Protein AF-A0A527G961-F1 (afdb_monomer_lite)

Secondary structure (DSSP, 8-state):
---HHHHHHHHHHHHHHGGGGT--HHHHHHHHHHHHHHHHHHHHHTT-HHHHHHHHHHHHHS---HHHHHHHHHHHHHHHHHHHHTSPP-------

Sequence (96 aa):
ALNPVRRFLDWRRELRTLTDCNIPLSALKAREGLVALKIARVHYARGDLSTAARFLAVAAAAPKRRSEAWRCLRYRFKLAARRRLSAPPIKLQGAL

Radius of gyration: 17.39 Å; chains: 1; bounding box: 43×30×54 Å

pLDDT: mean 84.14, std 12.7, range [45.97, 96.25]

Structure (mmCIF, N/CA/C/O backbone):
data_AF-A0A527G961-F1
#
_entry.id   AF-A0A527G961-F1
#
loop_
_atom_site.group_PDB
_atom_site.id
_atom_site.type_symbol
_atom_site.label_atom_id
_atom_site.label_alt_id
_atom_site.label_comp_id
_atom_site.label_asym_id
_atom_site.label_entity_id
_atom_site.label_seq_id
_atom_site.pdbx_PDB_ins_code
_atom_site.Cartn_x
_atom_site.Cartn_y
_atom_site.Cartn_z
_atom_site.occupancy
_atom_site.B_iso_or_equiv
_atom_site.auth_seq_id
_atom_site.auth_comp_id
_atom_site.auth_asym_id
_atom_site.auth_atom_id
_atom_site.pdbx_PDB_model_num
ATOM 1 N N . ALA A 1 1 ? -8.606 -7.787 -16.936 1.00 60.75 1 ALA A N 1
ATOM 2 C CA . ALA A 1 1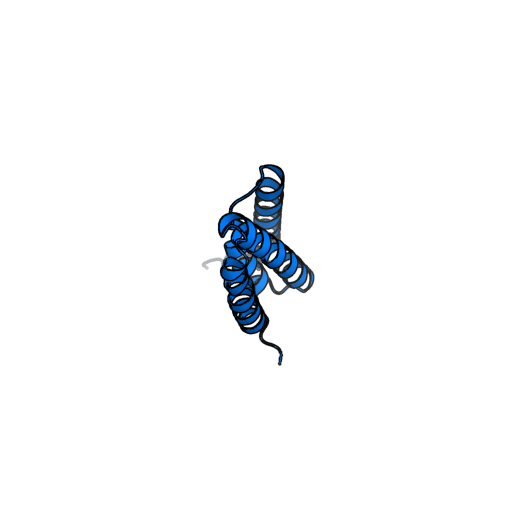 ? -7.355 -7.447 -16.220 1.00 60.75 1 ALA A CA 1
ATOM 3 C C . ALA A 1 1 ? -7.678 -6.958 -14.807 1.00 60.75 1 ALA A C 1
ATOM 5 O O . ALA A 1 1 ? -8.597 -6.164 -14.645 1.00 60.75 1 ALA A O 1
ATOM 6 N N . LEU A 1 2 ? -6.971 -7.437 -13.779 1.00 73.31 2 LEU A N 1
ATOM 7 C CA . LEU A 1 2 ? -7.175 -6.988 -12.395 1.00 73.31 2 LEU A CA 1
ATOM 8 C C . LEU A 1 2 ? -6.566 -5.591 -12.203 1.00 73.31 2 LEU A C 1
ATOM 10 O O . LEU A 1 2 ? -5.364 -5.429 -12.379 1.00 73.31 2 LEU A O 1
ATOM 14 N N . ASN A 1 3 ? -7.374 -4.591 -11.836 1.00 86.38 3 ASN A N 1
ATOM 15 C CA . ASN A 1 3 ? -6.881 -3.247 -11.519 1.00 86.38 3 ASN A CA 1
ATOM 16 C C . ASN A 1 3 ? -6.399 -3.206 -10.050 1.00 86.38 3 ASN A C 1
ATOM 18 O O . ASN A 1 3 ? -7.237 -3.235 -9.140 1.00 86.38 3 ASN A O 1
ATOM 22 N N . PRO A 1 4 ? -5.077 -3.142 -9.788 1.00 84.19 4 PRO A N 1
ATOM 23 C CA . PRO A 1 4 ? -4.529 -3.224 -8.433 1.00 84.19 4 PRO A CA 1
ATOM 24 C C . PRO A 1 4 ? -4.923 -2.025 -7.566 1.00 84.19 4 PRO A C 1
ATOM 26 O O . PRO A 1 4 ? -5.091 -2.171 -6.358 1.00 84.19 4 PRO A O 1
ATOM 29 N N . VAL A 1 5 ? -5.114 -0.849 -8.173 1.00 88.19 5 VAL A N 1
ATOM 30 C CA . VAL A 1 5 ? -5.555 0.356 -7.463 1.00 88.19 5 VAL A CA 1
ATOM 31 C C . VAL A 1 5 ? -6.996 0.188 -6.999 1.00 88.19 5 VAL A C 1
ATOM 33 O O . VAL A 1 5 ? -7.282 0.433 -5.832 1.00 88.19 5 VAL A O 1
ATOM 36 N N . ARG A 1 6 ? -7.888 -0.289 -7.877 1.00 92.12 6 ARG A N 1
ATOM 37 C CA . ARG A 1 6 ? -9.298 -0.518 -7.531 1.00 92.12 6 ARG A CA 1
ATOM 38 C C . ARG A 1 6 ? -9.436 -1.544 -6.407 1.00 92.12 6 ARG A C 1
ATOM 40 O O . ARG A 1 6 ? -9.997 -1.216 -5.373 1.00 92.12 6 ARG A O 1
ATOM 47 N N . ARG A 1 7 ? -8.795 -2.713 -6.541 1.00 92.38 7 ARG A N 1
ATOM 48 C CA . ARG A 1 7 ? -8.793 -3.747 -5.488 1.00 92.38 7 ARG A CA 1
ATOM 49 C C . ARG A 1 7 ? -8.258 -3.241 -4.151 1.00 92.38 7 ARG A C 1
ATOM 51 O O . ARG A 1 7 ? -8.768 -3.623 -3.105 1.00 92.38 7 ARG A O 1
ATOM 58 N N . PHE A 1 8 ? -7.231 -2.394 -4.173 1.00 93.75 8 PHE A N 1
ATOM 59 C CA . PHE A 1 8 ? -6.712 -1.791 -2.952 1.00 93.75 8 PHE A CA 1
ATOM 60 C C . PHE A 1 8 ? -7.698 -0.803 -2.321 1.00 93.75 8 PHE A C 1
ATOM 62 O O . PHE A 1 8 ? -7.801 -0.759 -1.100 1.00 93.75 8 PHE A O 1
ATOM 69 N N . LEU A 1 9 ? -8.416 -0.013 -3.123 1.00 93.62 9 LEU A N 1
ATOM 70 C CA . LEU A 1 9 ? -9.435 0.908 -2.619 1.00 93.62 9 LEU A CA 1
ATOM 71 C C . LEU A 1 9 ? -10.644 0.164 -2.049 1.00 93.62 9 LEU A C 1
ATOM 73 O O . LEU A 1 9 ? -11.121 0.552 -0.986 1.00 93.62 9 LEU A O 1
ATOM 77 N N . ASP A 1 10 ? -11.077 -0.911 -2.708 1.00 95.75 10 ASP A N 1
ATOM 78 C CA . ASP A 1 10 ? -12.150 -1.781 -2.221 1.00 95.75 10 ASP A CA 1
ATOM 79 C C . ASP A 1 10 ? -11.742 -2.399 -0.876 1.00 95.75 10 ASP A C 1
ATOM 81 O O . ASP A 1 10 ? -12.420 -2.217 0.131 1.00 95.75 10 ASP A O 1
ATOM 85 N N . TRP A 1 11 ? -10.547 -2.998 -0.806 1.00 96.25 11 TRP A N 1
ATOM 86 C CA . TRP A 1 11 ? -9.991 -3.511 0.449 1.00 96.25 11 TRP A CA 1
ATOM 87 C C . TRP A 1 11 ? -9.852 -2.432 1.534 1.00 96.25 11 TRP A C 1
ATOM 89 O O . TRP A 1 11 ? -10.143 -2.689 2.697 1.00 96.25 11 TRP A O 1
ATOM 99 N N . ARG A 1 12 ? -9.415 -1.215 1.185 1.00 95.19 12 ARG A N 1
ATOM 100 C CA . ARG A 1 12 ? -9.298 -0.097 2.136 1.00 95.19 12 ARG A CA 1
ATOM 101 C C . ARG A 1 12 ? -10.667 0.312 2.684 1.00 95.19 12 ARG A C 1
ATOM 103 O O . ARG A 1 12 ? -10.741 0.721 3.840 1.00 95.19 12 ARG A O 1
ATOM 110 N N . ARG A 1 13 ? -11.725 0.249 1.870 1.00 95.06 13 ARG A N 1
ATOM 111 C CA . ARG A 1 13 ? -13.097 0.527 2.310 1.00 95.06 13 ARG A CA 1
ATOM 112 C C . ARG A 1 13 ? -13.534 -0.503 3.348 1.00 95.06 13 ARG A C 1
ATOM 114 O O . ARG A 1 13 ? -13.926 -0.094 4.432 1.00 95.06 13 ARG A O 1
ATOM 121 N N . GLU A 1 14 ? -13.335 -1.788 3.066 1.00 96.00 14 GLU A N 1
ATOM 122 C CA . GLU A 1 14 ? -13.608 -2.871 4.024 1.00 96.00 14 GLU A CA 1
ATOM 123 C C . GLU A 1 14 ? -12.742 -2.768 5.285 1.00 96.00 14 GLU A C 1
ATOM 125 O O . GLU A 1 14 ? -13.209 -2.975 6.393 1.00 96.00 14 GLU A O 1
ATOM 130 N N . LEU A 1 15 ? -11.475 -2.363 5.169 1.00 94.75 15 LEU A N 1
ATOM 131 C CA . LEU A 1 15 ? -10.617 -2.165 6.340 1.00 94.75 15 LEU A CA 1
ATOM 132 C C . LEU A 1 15 ? -11.184 -1.105 7.295 1.00 94.75 15 LEU A C 1
ATOM 134 O O . LEU A 1 15 ? -10.967 -1.192 8.501 1.00 94.75 15 LEU A O 1
ATOM 138 N N . ARG A 1 16 ? -11.867 -0.086 6.762 1.00 92.88 16 ARG A N 1
ATOM 139 C CA . ARG A 1 16 ? -12.437 0.995 7.569 1.00 92.88 16 ARG A CA 1
ATOM 140 C C . ARG A 1 16 ? -13.693 0.577 8.316 1.00 92.88 16 ARG A C 1
ATOM 142 O O . ARG A 1 16 ? -13.928 1.182 9.345 1.00 92.88 16 ARG A O 1
ATOM 149 N N . THR A 1 17 ? -14.436 -0.442 7.882 1.00 95.38 17 THR A N 1
ATOM 150 C CA . THR A 1 17 ? -15.609 -0.929 8.637 1.00 95.38 17 THR A CA 1
ATOM 151 C C . THR A 1 17 ? -15.202 -1.537 9.980 1.00 95.38 17 THR A C 1
ATOM 153 O O . THR A 1 17 ? -15.966 -1.525 10.934 1.00 95.38 17 THR A O 1
ATOM 156 N N . LEU A 1 18 ? -13.940 -1.955 10.128 1.00 93.88 18 LEU A N 1
ATOM 157 C CA . LEU A 1 18 ? -13.403 -2.425 11.407 1.00 93.88 18 LEU A CA 1
ATOM 158 C C . LEU A 1 18 ? -13.340 -1.344 12.501 1.00 93.88 18 LEU A C 1
ATOM 160 O O . LEU A 1 18 ? -13.070 -1.680 13.656 1.00 93.88 18 LEU A O 1
ATOM 164 N N . THR A 1 19 ? -13.579 -0.064 12.186 1.00 93.62 19 THR A N 1
ATOM 165 C CA . THR A 1 19 ? -13.802 0.950 13.230 1.00 93.62 19 THR A CA 1
ATOM 166 C C . THR A 1 19 ? -15.021 0.626 14.082 1.00 93.62 19 THR A C 1
ATOM 168 O O . THR A 1 19 ? -15.007 0.923 15.272 1.00 93.62 19 THR A O 1
ATOM 171 N N . ASP A 1 20 ? -16.020 -0.045 13.506 1.00 94.69 20 ASP A N 1
ATOM 172 C CA . ASP A 1 20 ? -17.248 -0.450 14.195 1.00 94.69 20 ASP A CA 1
ATOM 173 C C . ASP A 1 20 ? -16.953 -1.515 15.267 1.00 94.69 20 ASP A C 1
ATOM 175 O O . ASP A 1 20 ? -17.687 -1.665 16.238 1.00 94.69 20 ASP A O 1
ATOM 179 N N . CYS A 1 21 ? -15.813 -2.205 15.149 1.00 93.69 21 CYS A N 1
ATOM 180 C CA . CYS A 1 21 ? -15.285 -3.137 16.146 1.00 93.69 21 CYS A CA 1
ATOM 181 C C . CYS A 1 21 ? -14.366 -2.461 17.185 1.00 93.69 21 CYS A C 1
ATOM 183 O O . CYS A 1 21 ? -13.528 -3.135 17.785 1.00 93.69 21 CYS A O 1
ATOM 185 N N . ASN A 1 22 ? -14.457 -1.139 17.374 1.00 92.44 22 ASN A N 1
ATOM 186 C CA . ASN A 1 22 ? -13.593 -0.348 18.264 1.00 92.44 22 ASN A CA 1
ATOM 187 C C . ASN A 1 22 ? -12.087 -0.413 17.936 1.00 92.44 22 ASN A C 1
ATOM 189 O O . ASN A 1 22 ? -11.242 -0.124 18.788 1.00 92.44 22 ASN A O 1
ATOM 193 N N . ILE A 1 23 ? -11.708 -0.743 16.696 1.00 92.19 23 ILE A N 1
ATOM 194 C CA . ILE A 1 23 ? -10.300 -0.679 16.286 1.00 92.19 23 ILE A CA 1
ATOM 195 C C . ILE A 1 23 ? -9.920 0.784 16.003 1.00 92.19 23 ILE A C 1
ATOM 197 O O . ILE A 1 23 ? -10.557 1.434 15.169 1.00 92.19 23 ILE A O 1
ATOM 201 N N . PRO A 1 24 ? -8.844 1.320 16.615 1.00 91.81 24 PRO A N 1
ATOM 202 C CA . PRO A 1 24 ? -8.445 2.704 16.399 1.00 91.81 24 PRO A CA 1
ATOM 203 C C . PRO A 1 24 ? -8.132 3.004 14.930 1.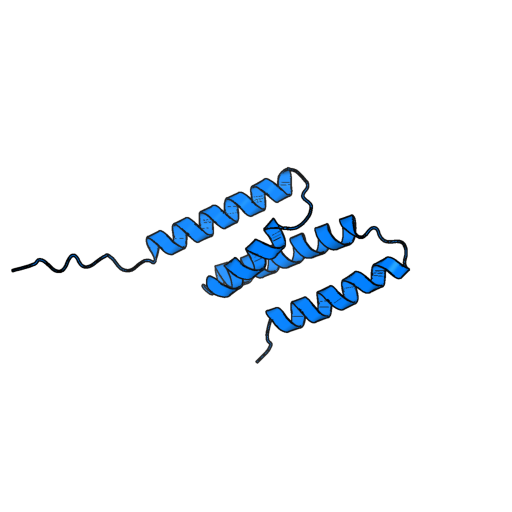00 91.81 24 PRO A C 1
ATOM 205 O O . PRO A 1 24 ? -7.332 2.314 14.289 1.00 91.81 24 PRO A O 1
ATOM 208 N N . LEU A 1 25 ? -8.663 4.117 14.414 1.00 90.44 25 LEU A N 1
ATOM 209 C CA . LEU A 1 25 ? -8.409 4.572 13.041 1.00 90.44 25 LEU A CA 1
ATOM 210 C C . LEU A 1 25 ? -6.907 4.733 12.739 1.00 90.44 25 LEU A C 1
ATOM 212 O O . LEU A 1 25 ? -6.462 4.498 11.614 1.00 90.44 25 LEU A O 1
ATOM 216 N N . SER A 1 26 ? -6.106 5.114 13.736 1.00 88.56 26 SER A N 1
ATOM 217 C CA . SER A 1 26 ? -4.647 5.215 13.623 1.00 88.56 26 SER A CA 1
ATOM 218 C C . SER A 1 26 ? -3.985 3.861 13.335 1.00 88.56 26 SER A C 1
ATOM 220 O O . SER A 1 26 ? -3.089 3.791 12.489 1.00 88.56 26 SER A O 1
ATOM 222 N N . ALA A 1 27 ? -4.459 2.780 13.962 1.00 90.44 27 ALA A N 1
ATOM 223 C CA . ALA A 1 27 ? -3.984 1.419 13.726 1.00 90.44 27 ALA A CA 1
ATOM 224 C C . ALA A 1 27 ? -4.367 0.929 12.320 1.00 90.44 27 ALA A C 1
ATOM 226 O O . ALA A 1 27 ? -3.533 0.357 11.611 1.00 90.44 27 ALA A O 1
ATOM 227 N N . LEU A 1 28 ? -5.588 1.233 11.870 1.00 93.06 28 LEU A N 1
ATOM 228 C CA . LEU A 1 28 ? -6.045 0.918 10.512 1.00 93.06 28 LEU A CA 1
ATOM 229 C C . LEU A 1 28 ? -5.228 1.672 9.450 1.00 93.06 28 LEU A C 1
ATOM 231 O O . LEU A 1 28 ? -4.765 1.065 8.484 1.00 93.06 28 LEU A O 1
ATOM 235 N N . LYS A 1 29 ? -4.945 2.967 9.657 1.00 90.69 29 LYS A N 1
ATOM 236 C CA . LYS A 1 29 ? -4.068 3.758 8.770 1.00 90.69 29 LYS A CA 1
ATOM 237 C C . LYS A 1 29 ? -2.629 3.231 8.737 1.00 90.69 29 LYS A C 1
ATOM 239 O O . LYS A 1 29 ? -2.008 3.228 7.675 1.00 90.69 29 LYS A O 1
ATOM 244 N N . ALA A 1 30 ? -2.093 2.754 9.861 1.00 90.31 30 ALA A N 1
ATOM 245 C CA . ALA A 1 30 ? -0.781 2.104 9.883 1.00 90.31 30 ALA A CA 1
ATOM 246 C C . ALA A 1 30 ? -0.790 0.797 9.065 1.00 90.31 30 ALA A C 1
ATOM 248 O O . ALA A 1 30 ? 0.106 0.552 8.249 1.00 90.31 30 ALA A O 1
ATOM 249 N N . ARG A 1 31 ? -1.846 -0.019 9.205 1.00 93.31 31 ARG A N 1
ATOM 250 C CA . ARG A 1 31 ? -2.021 -1.256 8.429 1.00 93.31 31 ARG A CA 1
ATOM 251 C C . ARG A 1 31 ? -2.141 -0.988 6.931 1.00 93.31 31 ARG A C 1
ATOM 253 O O . ARG A 1 31 ? -1.524 -1.693 6.132 1.00 93.31 31 ARG A O 1
ATOM 260 N N . GLU A 1 32 ? -2.885 0.045 6.560 1.00 94.56 32 GLU A N 1
ATOM 261 C CA . GLU A 1 32 ? -2.996 0.537 5.190 1.00 94.56 32 GLU A CA 1
ATOM 262 C C . GLU A 1 32 ? -1.616 0.873 4.601 1.00 94.56 32 GLU A C 1
ATOM 264 O O . GLU A 1 32 ? -1.272 0.399 3.515 1.00 94.56 32 GLU A O 1
ATOM 269 N N . GLY A 1 33 ? -0.791 1.618 5.345 1.00 92.50 33 GLY A N 1
ATOM 270 C CA . GLY A 1 33 ? 0.566 1.973 4.931 1.00 92.50 33 GLY A CA 1
ATOM 271 C C . GLY A 1 33 ? 1.476 0.762 4.713 1.00 92.50 33 GLY A C 1
ATOM 272 O O . GLY A 1 33 ? 2.215 0.708 3.727 1.00 92.50 33 GLY A O 1
ATOM 273 N N . LEU A 1 34 ? 1.385 -0.249 5.581 1.00 91.75 34 LEU A N 1
ATOM 274 C CA . LEU A 1 34 ? 2.139 -1.500 5.449 1.00 91.75 34 LEU A CA 1
ATOM 275 C C . LEU A 1 34 ? 1.769 -2.283 4.187 1.00 91.75 34 LEU A C 1
ATOM 277 O O . LEU A 1 34 ? 2.654 -2.788 3.488 1.00 91.75 34 LEU A O 1
ATOM 281 N N . VAL A 1 35 ? 0.476 -2.393 3.886 1.00 94.75 35 VAL A N 1
ATOM 282 C CA . VAL A 1 35 ? -0.000 -3.084 2.680 1.00 94.75 35 VAL A CA 1
ATOM 283 C C . VAL A 1 35 ? 0.406 -2.309 1.430 1.00 94.75 35 VAL A C 1
ATOM 285 O O . VAL A 1 35 ? 0.970 -2.902 0.509 1.00 94.75 35 VAL A O 1
ATOM 288 N N . ALA A 1 36 ? 0.238 -0.984 1.425 1.00 94.75 36 ALA A N 1
ATOM 289 C CA . ALA A 1 36 ? 0.674 -0.131 0.324 1.00 94.75 36 ALA A CA 1
ATOM 290 C C . ALA A 1 36 ? 2.184 -0.259 0.061 1.00 94.75 36 ALA A C 1
ATOM 292 O O . ALA A 1 36 ? 2.605 -0.410 -1.086 1.00 94.75 36 ALA A O 1
ATOM 293 N N . LEU A 1 37 ? 3.011 -0.307 1.112 1.00 93.50 37 LEU A N 1
ATOM 294 C CA . LEU A 1 37 ? 4.452 -0.522 0.971 1.00 93.50 37 LEU A CA 1
ATOM 295 C C . LEU A 1 37 ? 4.768 -1.889 0.348 1.00 93.50 37 LEU A C 1
ATOM 297 O O . LEU A 1 37 ? 5.642 -1.979 -0.514 1.00 93.50 37 LEU A O 1
ATOM 301 N N . LYS A 1 38 ? 4.075 -2.959 0.753 1.00 94.00 38 LYS A N 1
ATOM 302 C CA . LYS A 1 38 ? 4.264 -4.295 0.163 1.00 94.00 38 LYS A CA 1
ATOM 303 C C . LYS A 1 38 ? 3.904 -4.308 -1.325 1.00 94.00 38 LYS A C 1
ATOM 305 O O . LYS A 1 38 ? 4.694 -4.811 -2.121 1.00 94.00 38 LYS A O 1
ATOM 310 N N . ILE A 1 39 ? 2.780 -3.702 -1.707 1.00 94.25 39 ILE A N 1
ATOM 311 C CA . ILE A 1 39 ? 2.359 -3.597 -3.112 1.00 94.25 39 ILE A CA 1
ATOM 312 C C . ILE A 1 39 ? 3.387 -2.795 -3.920 1.00 94.25 39 ILE A C 1
ATOM 314 O O . ILE A 1 39 ? 3.827 -3.248 -4.979 1.00 94.25 39 ILE A O 1
ATOM 318 N N . ALA A 1 40 ? 3.853 -1.658 -3.393 1.00 93.38 40 ALA A N 1
ATOM 319 C CA . ALA A 1 40 ? 4.876 -0.843 -4.043 1.00 93.38 40 ALA A CA 1
ATOM 320 C C . ALA A 1 40 ? 6.152 -1.646 -4.353 1.00 93.38 40 ALA A C 1
ATOM 322 O O . ALA A 1 40 ? 6.725 -1.505 -5.433 1.00 93.38 40 ALA A O 1
ATOM 323 N N . ARG A 1 41 ? 6.580 -2.533 -3.441 1.00 92.88 41 ARG A N 1
ATOM 324 C CA . ARG A 1 41 ? 7.753 -3.404 -3.643 1.00 92.88 41 ARG A CA 1
ATOM 325 C C . ARG A 1 41 ? 7.558 -4.393 -4.789 1.00 92.88 41 ARG A C 1
ATOM 327 O O . ARG A 1 41 ? 8.495 -4.593 -5.558 1.00 92.88 41 ARG A O 1
ATOM 334 N N . VAL A 1 42 ? 6.369 -4.984 -4.909 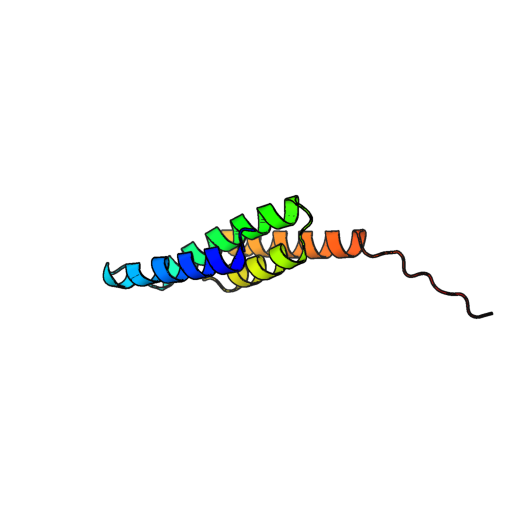1.00 94.81 42 VAL A N 1
ATOM 335 C CA . VAL A 1 42 ? 6.043 -5.926 -5.991 1.00 94.81 42 VAL A CA 1
ATOM 336 C C . VAL A 1 42 ? 6.073 -5.218 -7.346 1.00 94.81 42 VAL A C 1
ATOM 338 O O . VAL A 1 42 ? 6.744 -5.690 -8.261 1.00 94.81 42 VAL A O 1
ATOM 341 N N . HIS A 1 43 ? 5.425 -4.056 -7.471 1.00 92.19 43 HIS A N 1
ATOM 342 C CA . HIS A 1 43 ? 5.428 -3.294 -8.728 1.00 92.19 43 HIS A CA 1
ATOM 343 C C . HIS A 1 43 ? 6.820 -2.759 -9.084 1.00 92.19 43 HIS A C 1
ATOM 345 O O . HIS A 1 43 ? 7.218 -2.813 -10.244 1.00 92.19 43 HIS A O 1
ATOM 351 N N . TYR A 1 44 ? 7.615 -2.350 -8.091 1.00 91.56 44 TYR A N 1
ATOM 352 C CA . TYR A 1 44 ? 9.010 -1.974 -8.314 1.00 91.56 44 TYR A CA 1
ATOM 353 C C . TYR A 1 44 ? 9.845 -3.137 -8.869 1.00 91.56 44 TYR A C 1
ATOM 355 O O . TYR A 1 44 ? 10.624 -2.944 -9.802 1.00 91.56 44 TYR A O 1
ATOM 363 N N . ALA A 1 45 ? 9.698 -4.344 -8.309 1.00 91.94 45 ALA A N 1
ATOM 364 C CA . ALA A 1 45 ? 10.410 -5.529 -8.789 1.00 91.94 45 ALA A CA 1
ATOM 365 C C . ALA A 1 45 ? 10.025 -5.876 -10.237 1.00 91.94 45 ALA A C 1
ATOM 367 O O . ALA A 1 45 ? 10.897 -6.214 -11.030 1.00 91.94 45 ALA A O 1
ATOM 368 N N . ARG A 1 46 ? 8.749 -5.688 -10.597 1.00 91.62 46 ARG A N 1
ATOM 369 C CA . ARG A 1 46 ? 8.212 -5.884 -11.955 1.00 91.62 46 ARG A CA 1
ATOM 370 C C . ARG A 1 46 ? 8.576 -4.778 -12.955 1.00 91.62 46 ARG A C 1
ATOM 372 O O . ARG A 1 46 ? 8.239 -4.901 -14.123 1.00 91.62 46 ARG A O 1
ATOM 379 N N . GLY A 1 47 ? 9.218 -3.693 -12.514 1.00 89.44 47 GLY A N 1
ATOM 380 C CA . GLY A 1 47 ? 9.561 -2.552 -13.373 1.00 89.44 47 GLY A CA 1
ATOM 381 C C . GLY A 1 47 ? 8.428 -1.541 -13.591 1.00 89.44 47 GLY A C 1
ATOM 382 O O . GLY A 1 47 ? 8.650 -0.510 -14.217 1.00 89.44 47 GLY A O 1
ATOM 383 N N . ASP A 1 48 ? 7.245 -1.760 -13.012 1.00 92.62 48 ASP A N 1
ATOM 384 C CA . ASP A 1 48 ? 6.135 -0.803 -13.031 1.00 92.62 48 ASP A CA 1
ATOM 385 C C . ASP A 1 48 ? 6.368 0.307 -11.990 1.00 92.62 48 ASP A C 1
ATOM 387 O O . ASP A 1 48 ? 5.831 0.319 -10.874 1.00 92.62 48 ASP A O 1
ATOM 391 N N . LEU A 1 49 ? 7.244 1.247 -12.350 1.00 90.94 49 LEU A N 1
ATOM 392 C CA . LEU A 1 49 ? 7.676 2.332 -11.466 1.00 90.94 49 LEU A CA 1
ATOM 393 C C . LEU A 1 49 ? 6.579 3.378 -11.217 1.00 90.94 49 LEU A C 1
ATOM 395 O O . LEU A 1 49 ? 6.657 4.106 -10.223 1.00 90.94 49 LEU A O 1
ATOM 399 N N . SER A 1 50 ? 5.580 3.472 -12.100 1.00 91.19 50 SER A N 1
ATOM 400 C CA . SER A 1 50 ? 4.451 4.397 -11.956 1.00 91.19 50 SER A CA 1
ATOM 401 C C . SER A 1 50 ? 3.530 3.936 -10.830 1.00 91.19 50 SER A C 1
ATOM 403 O O . SER A 1 50 ? 3.323 4.657 -9.846 1.00 91.19 50 SER A O 1
ATOM 405 N N . THR A 1 51 ? 3.070 2.684 -10.893 1.00 91.31 51 THR A N 1
ATOM 406 C CA . THR A 1 51 ? 2.219 2.105 -9.849 1.00 91.31 51 THR A CA 1
ATOM 407 C C . THR A 1 51 ? 2.975 1.990 -8.529 1.00 91.31 51 THR A C 1
ATOM 409 O O . THR A 1 51 ? 2.430 2.336 -7.478 1.00 91.31 51 THR A O 1
ATOM 412 N N . ALA A 1 52 ? 4.258 1.606 -8.562 1.00 93.00 52 ALA A N 1
ATOM 413 C CA . ALA A 1 52 ? 5.096 1.563 -7.365 1.00 93.00 52 ALA A CA 1
ATOM 414 C C . ALA A 1 52 ? 5.162 2.921 -6.645 1.00 93.00 52 ALA A C 1
A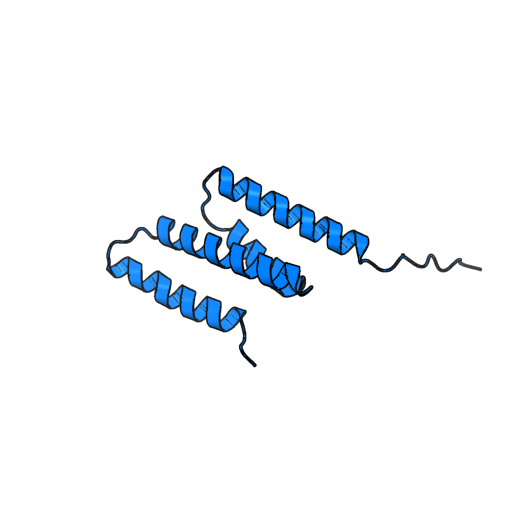TOM 416 O O . ALA A 1 52 ? 5.046 2.973 -5.420 1.00 93.00 52 ALA A O 1
ATOM 417 N N . ALA A 1 53 ? 5.304 4.024 -7.387 1.00 92.19 53 ALA A N 1
ATOM 418 C CA . ALA A 1 53 ? 5.364 5.364 -6.809 1.00 92.19 53 ALA A CA 1
ATOM 419 C C . ALA A 1 53 ? 4.034 5.795 -6.172 1.00 92.19 53 ALA A C 1
ATOM 421 O O . ALA A 1 53 ? 4.044 6.345 -5.071 1.00 92.19 53 ALA A O 1
ATOM 422 N N . ARG A 1 54 ? 2.894 5.495 -6.811 1.00 93.00 54 ARG A N 1
ATOM 423 C CA . ARG A 1 54 ? 1.558 5.796 -6.260 1.00 93.00 54 ARG A CA 1
ATOM 424 C C . ARG A 1 54 ? 1.327 5.094 -4.921 1.00 93.00 54 ARG A C 1
ATOM 426 O O . ARG A 1 54 ? 0.925 5.732 -3.951 1.00 93.00 54 ARG A O 1
ATOM 433 N N . PHE A 1 55 ? 1.638 3.802 -4.838 1.00 94.38 55 PHE A N 1
ATOM 434 C CA . PHE A 1 55 ? 1.509 3.048 -3.588 1.00 94.38 55 P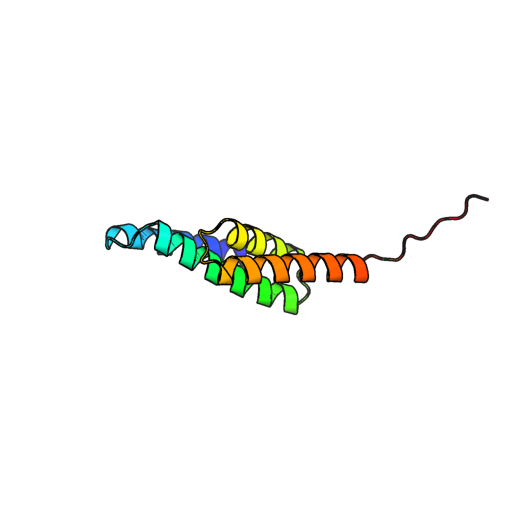HE A CA 1
ATOM 435 C C . PHE A 1 55 ? 2.525 3.476 -2.525 1.00 94.38 55 PHE A C 1
ATOM 437 O O . PHE A 1 55 ? 2.207 3.496 -1.336 1.00 94.38 55 PHE A O 1
ATOM 444 N N . LEU A 1 56 ? 3.729 3.884 -2.929 1.00 92.69 56 LEU A N 1
ATOM 445 C CA . LEU A 1 56 ? 4.713 4.417 -1.992 1.00 92.69 56 LEU A CA 1
ATOM 446 C C . LEU A 1 56 ? 4.278 5.762 -1.395 1.00 92.69 56 LEU A C 1
ATOM 448 O O . LEU A 1 56 ? 4.561 6.011 -0.226 1.00 92.69 56 LEU A O 1
ATOM 452 N N . ALA A 1 57 ? 3.570 6.606 -2.151 1.00 91.94 57 ALA A N 1
ATOM 453 C CA . ALA A 1 57 ? 2.991 7.843 -1.626 1.00 91.94 57 ALA A CA 1
ATOM 454 C C . ALA A 1 57 ? 1.944 7.557 -0.537 1.00 91.94 57 ALA A C 1
ATOM 456 O O . ALA A 1 57 ? 1.984 8.173 0.525 1.00 91.94 57 ALA A O 1
ATOM 457 N N . VAL A 1 58 ? 1.081 6.557 -0.750 1.00 91.31 58 VAL A N 1
ATOM 458 C CA . VAL A 1 58 ? 0.129 6.085 0.271 1.00 91.31 58 VAL A CA 1
ATOM 459 C C . VAL A 1 58 ? 0.861 5.594 1.523 1.00 91.31 58 VAL A C 1
ATOM 461 O O . VAL A 1 58 ? 0.556 6.033 2.629 1.00 91.31 58 VAL A O 1
ATOM 464 N N . ALA A 1 59 ? 1.877 4.741 1.362 1.00 91.75 59 ALA A N 1
ATOM 465 C CA . ALA A 1 59 ? 2.688 4.265 2.483 1.00 91.75 59 ALA A CA 1
ATOM 466 C C . ALA A 1 59 ? 3.397 5.411 3.229 1.00 91.75 59 ALA A C 1
ATOM 468 O O . ALA A 1 59 ? 3.521 5.393 4.453 1.00 91.75 59 ALA A O 1
ATOM 469 N N . ALA A 1 60 ? 3.838 6.438 2.501 1.00 87.50 60 ALA A N 1
ATOM 470 C CA . ALA A 1 60 ? 4.483 7.614 3.066 1.00 87.50 60 ALA A CA 1
ATOM 471 C C . ALA A 1 60 ? 3.511 8.557 3.794 1.00 87.50 60 ALA A C 1
ATOM 473 O O . ALA A 1 60 ? 3.974 9.331 4.626 1.00 87.50 60 ALA A O 1
ATOM 474 N N . ALA A 1 61 ? 2.205 8.491 3.541 1.00 88.25 61 ALA A N 1
ATOM 475 C CA . ALA A 1 61 ? 1.202 9.286 4.253 1.00 88.25 61 ALA A CA 1
ATOM 476 C C . ALA A 1 61 ? 0.715 8.620 5.555 1.00 88.25 61 ALA A C 1
ATOM 478 O O . ALA A 1 61 ? 0.154 9.292 6.418 1.00 88.25 61 ALA A O 1
ATOM 479 N N . ALA A 1 62 ? 0.938 7.313 5.723 1.00 87.75 62 ALA A N 1
ATOM 480 C CA . ALA A 1 62 ? 0.508 6.588 6.915 1.00 87.75 62 ALA A CA 1
ATOM 481 C C . ALA A 1 62 ? 1.276 7.026 8.187 1.00 87.75 62 ALA A C 1
ATOM 483 O O . ALA A 1 62 ? 2.452 7.412 8.081 1.00 87.75 62 ALA A O 1
ATOM 484 N N . PRO A 1 63 ? 0.650 6.936 9.383 1.00 77.00 63 PRO A N 1
ATOM 485 C CA . PRO A 1 63 ? 1.331 7.056 10.674 1.00 77.00 63 PRO A CA 1
ATOM 486 C C . PRO A 1 63 ? 2.424 5.988 10.784 1.00 77.00 63 PRO A C 1
ATOM 488 O O . PRO A 1 63 ? 2.184 4.842 10.408 1.00 77.00 63 PRO A O 1
ATOM 491 N N . LYS A 1 64 ? 3.622 6.347 11.264 1.00 72.00 64 LYS A N 1
ATOM 492 C CA . LYS A 1 64 ? 4.791 5.447 11.228 1.00 72.00 64 LYS A CA 1
ATOM 493 C C . LYS A 1 64 ? 5.437 5.295 12.586 1.00 72.00 64 LYS A C 1
ATOM 495 O O . LYS A 1 64 ? 5.681 6.284 13.276 1.00 72.00 64 LYS A O 1
ATOM 500 N N . ARG A 1 65 ? 5.871 4.074 12.890 1.00 68.38 65 ARG A N 1
ATOM 501 C CA . ARG A 1 65 ? 6.982 3.865 13.825 1.00 68.38 65 ARG A CA 1
ATOM 502 C C . ARG A 1 65 ? 8.298 4.245 13.131 1.00 68.38 65 ARG A C 1
ATOM 504 O O . ARG A 1 65 ? 8.416 4.132 11.910 1.00 68.38 65 ARG A O 1
ATOM 511 N N . ARG A 1 66 ? 9.311 4.694 13.885 1.00 68.44 66 ARG A N 1
ATOM 512 C CA . ARG A 1 66 ? 10.598 5.194 13.334 1.00 68.44 66 ARG A CA 1
ATOM 513 C C . ARG A 1 66 ? 11.237 4.239 12.305 1.00 68.44 66 ARG A C 1
ATOM 515 O O . ARG A 1 66 ? 11.743 4.681 11.275 1.00 68.44 66 ARG A O 1
ATOM 522 N N . SER A 1 67 ? 11.133 2.928 12.525 1.00 69.25 67 SER A N 1
ATOM 523 C CA . SER A 1 67 ? 11.636 1.885 11.617 1.00 69.25 67 SER A CA 1
ATOM 524 C C . SER A 1 67 ? 10.913 1.823 10.258 1.00 69.25 67 SER A C 1
ATOM 526 O O . SER A 1 67 ? 11.523 1.496 9.237 1.00 69.25 67 SER A O 1
ATOM 528 N N . GLU A 1 68 ? 9.627 2.166 10.199 1.00 68.06 68 GLU A N 1
ATOM 529 C CA . GLU A 1 68 ? 8.833 2.189 8.964 1.00 68.06 68 GLU A CA 1
ATOM 530 C C . GLU A 1 68 ? 9.115 3.440 8.126 1.00 68.06 68 GLU A C 1
ATOM 532 O O . GLU A 1 68 ? 9.136 3.370 6.892 1.00 68.06 68 GLU A O 1
ATOM 537 N N . ALA A 1 69 ? 9.409 4.567 8.783 1.00 74.56 69 ALA A N 1
ATOM 538 C CA . ALA A 1 69 ? 9.837 5.797 8.120 1.00 74.56 69 ALA A CA 1
ATOM 539 C C . ALA A 1 69 ? 11.138 5.582 7.331 1.00 74.56 69 ALA A C 1
ATOM 541 O O . ALA A 1 69 ? 11.208 5.929 6.149 1.00 74.56 69 ALA A O 1
ATOM 542 N N . TRP A 1 70 ? 12.121 4.904 7.935 1.00 76.88 70 TRP A N 1
ATOM 543 C CA . TRP A 1 70 ? 13.383 4.571 7.270 1.00 76.88 70 TRP A CA 1
ATOM 544 C C . TRP A 1 70 ? 13.185 3.639 6.066 1.00 76.88 70 TRP A C 1
ATOM 546 O O . TRP A 1 70 ? 13.765 3.849 4.998 1.00 76.88 70 TRP A O 1
ATOM 556 N N . ARG A 1 71 ? 12.295 2.640 6.180 1.00 78.19 71 ARG A N 1
ATOM 557 C CA . ARG A 1 71 ? 11.956 1.740 5.062 1.00 78.19 71 ARG A CA 1
ATOM 558 C C . ARG A 1 71 ? 11.338 2.490 3.880 1.00 78.19 71 ARG A C 1
ATOM 560 O O . ARG A 1 71 ? 11.706 2.193 2.741 1.00 78.19 71 ARG A O 1
ATOM 567 N N . CYS A 1 72 ? 10.444 3.448 4.133 1.00 73.88 72 CYS A N 1
ATOM 568 C CA . CYS A 1 72 ? 9.863 4.293 3.086 1.00 73.88 72 CYS A CA 1
ATOM 569 C C . CYS A 1 72 ? 10.922 5.180 2.426 1.00 73.88 72 CYS A C 1
ATOM 571 O O . CYS A 1 72 ? 10.996 5.222 1.198 1.00 73.88 72 CYS A O 1
ATOM 573 N N . LEU A 1 73 ? 11.770 5.839 3.221 1.00 79.69 73 LEU A N 1
ATOM 574 C CA . LEU A 1 73 ? 12.829 6.714 2.713 1.00 79.69 73 LEU A CA 1
ATOM 575 C C . LEU A 1 73 ? 13.807 5.946 1.815 1.00 79.69 73 LEU A C 1
ATOM 577 O O . LEU A 1 73 ? 14.072 6.356 0.685 1.00 79.69 73 LEU A O 1
ATOM 581 N N . ARG A 1 74 ? 14.246 4.764 2.260 1.00 86.81 74 ARG A N 1
ATOM 582 C CA . ARG A 1 74 ? 15.118 3.878 1.482 1.00 86.81 74 ARG A CA 1
ATOM 583 C C . ARG A 1 74 ? 14.495 3.482 0.143 1.00 86.81 74 ARG A C 1
ATOM 585 O O . ARG A 1 74 ? 15.187 3.453 -0.871 1.00 86.81 74 ARG A O 1
ATOM 592 N N . TYR A 1 75 ? 13.198 3.172 0.109 1.00 80.25 75 TYR A N 1
ATOM 593 C CA . TYR A 1 75 ? 12.528 2.816 -1.145 1.00 80.25 75 TYR A CA 1
ATOM 594 C C . TYR A 1 75 ? 12.290 4.017 -2.066 1.00 80.25 75 TYR A C 1
ATOM 596 O O . TYR A 1 75 ? 12.412 3.860 -3.280 1.00 80.25 75 TYR A O 1
ATOM 604 N N . ARG A 1 76 ? 12.038 5.216 -1.519 1.00 80.88 76 ARG A N 1
ATOM 605 C CA . ARG A 1 76 ? 12.011 6.460 -2.309 1.00 80.88 76 ARG A CA 1
ATOM 606 C C . ARG A 1 76 ? 13.358 6.697 -2.987 1.00 80.88 76 ARG A C 1
ATOM 608 O O . ARG A 1 76 ? 13.386 6.969 -4.184 1.00 80.88 76 ARG A O 1
ATOM 615 N N . PHE A 1 77 ? 14.457 6.510 -2.254 1.00 86.88 77 PHE A N 1
ATOM 616 C CA . PHE A 1 77 ? 15.809 6.624 -2.799 1.00 86.88 77 PHE A CA 1
ATOM 617 C C . PHE A 1 77 ? 16.075 5.594 -3.905 1.00 86.88 77 PHE A C 1
ATOM 619 O O . PHE A 1 77 ? 16.517 5.961 -4.990 1.00 86.88 77 PHE A O 1
ATOM 626 N N . LYS A 1 78 ? 15.718 4.317 -3.690 1.00 83.62 78 LYS A N 1
ATOM 627 C CA . LYS A 1 78 ? 15.844 3.266 -4.720 1.00 83.62 78 LYS A CA 1
ATOM 628 C C . LYS A 1 78 ? 15.088 3.602 -6.009 1.00 83.62 78 LYS A C 1
ATOM 630 O O . LYS A 1 78 ? 15.619 3.400 -7.097 1.00 83.62 78 LYS A O 1
ATOM 635 N N . LEU A 1 79 ? 13.869 4.133 -5.895 1.00 83.00 79 LEU A N 1
ATOM 636 C CA . LEU A 1 79 ? 13.077 4.580 -7.045 1.00 83.00 79 LEU A CA 1
ATOM 637 C C . LEU A 1 79 ? 13.739 5.743 -7.787 1.00 83.00 79 LEU A C 1
ATOM 639 O O . LEU A 1 79 ? 13.814 5.705 -9.013 1.00 83.00 79 LEU A O 1
ATOM 643 N N . ALA A 1 80 ? 14.234 6.747 -7.062 1.00 82.56 80 ALA A N 1
ATOM 644 C CA . ALA A 1 80 ? 14.920 7.890 -7.659 1.00 82.56 80 ALA A CA 1
ATOM 645 C C . ALA A 1 80 ? 16.207 7.467 -8.387 1.00 82.56 80 ALA A C 1
ATOM 647 O O . ALA A 1 80 ? 16.416 7.857 -9.535 1.00 82.56 80 ALA A O 1
ATOM 648 N N . ALA A 1 81 ? 17.019 6.610 -7.762 1.00 85.94 81 ALA A N 1
ATOM 649 C CA . ALA A 1 81 ? 18.236 6.072 -8.358 1.00 85.94 81 ALA A CA 1
ATOM 650 C C . ALA A 1 81 ? 17.938 5.266 -9.631 1.00 85.94 81 ALA A C 1
ATOM 652 O O . ALA A 1 81 ? 18.535 5.520 -10.672 1.00 85.94 81 ALA A O 1
ATOM 653 N N . ARG A 1 82 ? 16.958 4.352 -9.592 1.00 79.88 82 ARG A N 1
ATOM 654 C CA . ARG A 1 82 ? 16.603 3.540 -10.765 1.00 79.88 82 ARG A CA 1
ATOM 655 C C . ARG A 1 82 ? 16.039 4.379 -11.909 1.00 79.88 82 ARG A C 1
ATOM 657 O O . ARG A 1 82 ? 16.360 4.096 -13.056 1.00 79.88 82 ARG A O 1
ATOM 664 N N . ARG A 1 83 ? 15.252 5.424 -11.618 1.00 77.56 83 ARG A N 1
ATOM 665 C CA . ARG A 1 83 ? 14.789 6.378 -12.642 1.00 77.56 83 ARG A CA 1
ATOM 666 C C . ARG A 1 83 ? 15.942 7.143 -13.282 1.00 77.56 83 ARG A C 1
ATOM 668 O O . ARG A 1 83 ? 15.920 7.300 -14.490 1.00 77.56 83 ARG A O 1
ATOM 675 N N . ARG A 1 84 ? 16.938 7.581 -12.505 1.00 76.56 84 ARG A N 1
ATOM 676 C CA . ARG A 1 84 ? 18.132 8.250 -13.050 1.00 76.56 84 ARG A CA 1
ATOM 677 C C . ARG A 1 84 ? 18.975 7.318 -13.916 1.00 76.56 84 ARG A C 1
ATOM 679 O O . ARG A 1 84 ? 19.414 7.732 -14.974 1.00 76.56 84 ARG A O 1
ATOM 686 N N . LEU A 1 85 ? 19.157 6.069 -13.493 1.00 72.44 85 LEU A N 1
ATOM 687 C CA . LEU A 1 85 ? 19.934 5.076 -14.244 1.00 72.44 85 LEU A CA 1
ATOM 688 C C . LEU A 1 85 ? 19.208 4.550 -15.491 1.00 72.44 85 LEU A C 1
ATOM 690 O O . LEU A 1 85 ? 19.858 4.107 -16.426 1.00 72.44 85 LEU A O 1
ATOM 694 N N . SER A 1 86 ? 17.871 4.580 -15.500 1.00 64.88 86 SER A N 1
ATOM 695 C CA . SER A 1 86 ? 17.055 4.178 -16.658 1.00 64.88 86 SER A CA 1
ATOM 696 C C . SER A 1 86 ? 16.651 5.366 -17.537 1.00 64.88 86 SER A C 1
ATOM 698 O O . SER A 1 86 ? 15.951 5.170 -18.528 1.00 64.88 86 SER A O 1
ATOM 700 N N . ALA A 1 87 ? 17.018 6.595 -17.159 1.00 62.31 87 ALA A N 1
ATOM 701 C CA . ALA A 1 87 ? 16.778 7.759 -17.995 1.00 62.31 87 ALA A CA 1
ATOM 702 C C . ALA A 1 87 ? 17.664 7.626 -19.242 1.00 62.31 87 ALA A C 1
ATOM 704 O O . ALA A 1 87 ? 18.863 7.376 -19.091 1.00 62.31 87 ALA A O 1
ATOM 705 N N . PRO A 1 88 ? 17.104 7.750 -20.459 1.00 60.00 88 PRO A N 1
ATOM 706 C CA . PRO A 1 88 ? 17.916 7.723 -21.664 1.00 60.00 88 PRO A CA 1
ATOM 707 C C . PRO A 1 88 ? 18.970 8.834 -21.568 1.00 60.00 88 PRO A C 1
ATOM 709 O O . PRO A 1 88 ? 18.655 9.917 -21.060 1.00 60.00 88 PRO A O 1
ATOM 712 N N . PRO A 1 89 ? 20.215 8.585 -22.014 1.00 58.50 89 PRO A N 1
ATOM 713 C CA . PRO A 1 89 ? 21.227 9.625 -22.038 1.00 58.50 89 PRO A CA 1
ATOM 714 C C . PRO A 1 89 ? 20.661 10.809 -22.819 1.00 58.50 89 PRO A C 1
ATOM 716 O O . PRO A 1 89 ? 20.127 10.639 -23.918 1.00 58.50 89 PRO A O 1
ATOM 719 N N . ILE A 1 90 ? 20.734 11.997 -22.217 1.00 58.22 90 ILE A N 1
ATOM 720 C CA . ILE A 1 90 ? 20.420 13.253 -22.890 1.00 58.22 90 ILE A CA 1
ATOM 721 C C . ILE A 1 90 ? 21.348 13.298 -24.102 1.00 58.22 90 ILE A C 1
ATOM 723 O O . ILE A 1 90 ? 22.550 13.516 -23.957 1.00 58.22 90 ILE A O 1
ATOM 727 N N . LYS A 1 91 ? 20.813 13.023 -25.298 1.00 52.59 91 LYS A N 1
ATOM 728 C CA . LYS A 1 91 ? 21.508 13.338 -26.541 1.00 52.59 91 LYS A CA 1
ATOM 729 C C . LYS A 1 91 ? 21.581 14.857 -26.576 1.00 52.59 91 LYS A C 1
ATOM 731 O O . LYS A 1 91 ? 20.611 15.508 -26.949 1.00 52.59 91 LYS A O 1
ATOM 736 N N . LEU A 1 92 ? 22.708 15.406 -26.128 1.00 57.53 92 LEU A N 1
ATOM 737 C CA . LEU A 1 92 ? 23.151 16.734 -26.524 1.00 57.53 92 LEU A CA 1
ATOM 738 C C . LEU A 1 92 ? 23.213 16.700 -28.053 1.00 57.53 92 LEU A C 1
ATOM 740 O O . LEU A 1 92 ? 24.169 16.193 -28.633 1.00 57.53 92 LEU A O 1
ATOM 744 N N . GLN A 1 93 ? 22.128 17.123 -28.701 1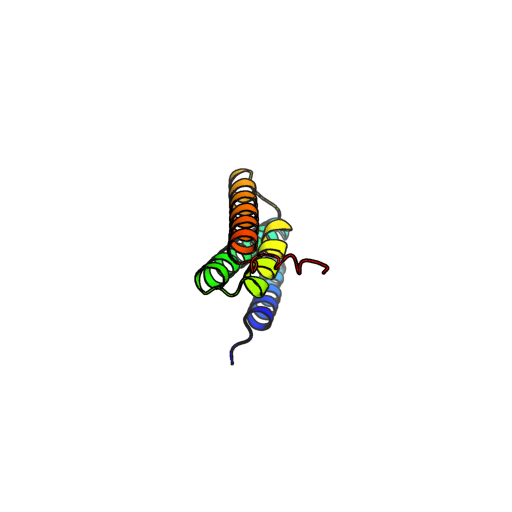.00 55.41 93 GLN A N 1
ATOM 745 C CA . GLN A 1 93 ? 22.164 17.478 -30.107 1.00 55.41 93 GLN A CA 1
ATOM 746 C C . GLN A 1 93 ? 23.114 18.667 -30.180 1.00 55.41 93 GLN A C 1
ATOM 748 O O . GLN A 1 93 ? 22.782 19.757 -29.720 1.00 55.41 93 GLN A O 1
ATOM 753 N N . GLY A 1 94 ? 24.334 18.404 -30.649 1.00 56.03 94 GLY A N 1
ATOM 754 C CA . GLY A 1 94 ? 25.268 19.452 -31.014 1.00 56.03 94 GLY A CA 1
ATOM 755 C C . GLY A 1 94 ? 24.565 20.372 -31.999 1.00 56.03 94 GLY A C 1
ATOM 756 O O . GLY A 1 94 ? 24.084 19.915 -33.035 1.00 56.03 94 GLY A O 1
ATOM 757 N N . ALA A 1 95 ? 24.445 21.640 -31.622 1.00 45.97 95 ALA A N 1
ATOM 758 C CA . ALA A 1 95 ? 24.160 22.692 -32.573 1.00 45.97 95 ALA A CA 1
ATOM 759 C C . ALA A 1 95 ? 25.369 22.763 -33.516 1.00 45.97 95 ALA A C 1
ATOM 761 O O . ALA A 1 95 ? 26.492 22.978 -33.053 1.00 45.97 95 ALA A O 1
ATOM 762 N N . LEU A 1 96 ? 25.125 22.462 -34.793 1.00 50.22 96 LEU A N 1
ATOM 763 C CA . LEU A 1 96 ? 25.991 22.862 -35.899 1.00 50.22 96 LEU A CA 1
ATOM 764 C C . LEU A 1 96 ? 25.830 24.365 -36.131 1.00 50.22 96 LEU A C 1
ATOM 766 O O . LEU A 1 96 ? 24.677 24.840 -35.997 1.00 50.22 96 LEU A O 1
#

Foldseek 3Di:
DDDPVVVLVVVLVVLVVCVVVVDDPLVSLQVSLVVLQVVLVVCVVVVVLVSSVVSLVSNCPHDDDPVSNVSSVVVVVVSVVVCVVPPPPPPPPDDD